Protein AF-A0A9X1L961-F1 (afdb_monomer_lite)

pLDDT: mean 71.59, std 10.87, range [53.72, 88.69]

F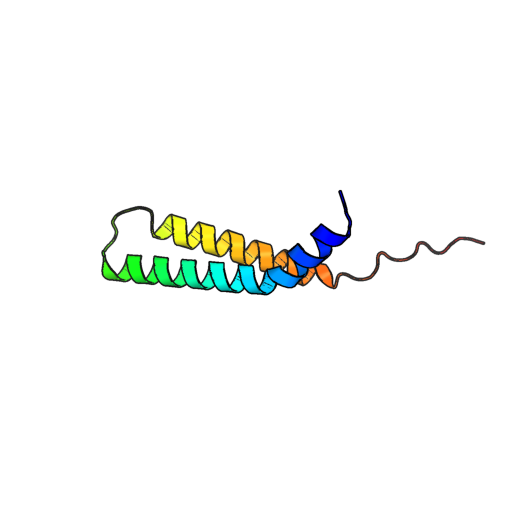oldseek 3Di:
DDPVVVVVVLVCLVVLLVVLCVQLVVLVVVCVPVDPDDDSVVSNVVSVVSSVVSVVSNVCVPPPDDPPPPPDD

Radius of gyration: 18.58 Å; chains: 1; bounding box: 44×20×54 Å

Organism: NCBI:txid2883479

Structure (mmCIF, N/CA/C/O backbone):
data_AF-A0A9X1L961-F1
#
_entry.id   AF-A0A9X1L961-F1
#
loop_
_atom_site.group_PDB
_atom_site.id
_atom_site.type_symbol
_atom_site.label_atom_id
_atom_site.label_alt_id
_atom_site.label_comp_id
_atom_site.label_asym_id
_atom_site.label_entity_id
_atom_site.label_seq_id
_atom_site.pdbx_PDB_ins_code
_atom_site.Cartn_x
_atom_site.Cartn_y
_atom_site.Cartn_z
_atom_site.occupancy
_atom_site.B_iso_or_equiv
_atom_site.auth_seq_id
_atom_site.auth_comp_id
_atom_site.auth_asym_id
_atom_site.auth_atom_id
_atom_site.pdbx_PDB_model_num
ATOM 1 N N . MET A 1 1 ? -1.846 -12.689 -26.720 1.00 55.28 1 MET A N 1
ATOM 2 C CA . MET A 1 1 ? -2.360 -11.541 -25.930 1.00 55.28 1 MET A CA 1
ATOM 3 C C . MET A 1 1 ? -1.801 -10.234 -26.487 1.00 55.28 1 MET A C 1
ATOM 5 O O . MET A 1 1 ? -0.588 -10.154 -26.659 1.00 55.28 1 MET A O 1
ATOM 9 N N . PRO A 1 2 ? -2.636 -9.228 -26.803 1.00 61.19 2 PRO A N 1
ATOM 10 C CA . PRO A 1 2 ? -2.196 -8.027 -27.512 1.00 61.19 2 PRO A CA 1
ATOM 11 C C . PRO A 1 2 ? -1.259 -7.170 -26.643 1.00 61.19 2 PRO A C 1
ATOM 13 O O . PRO A 1 2 ? -1.629 -6.732 -25.554 1.00 61.19 2 PRO A O 1
ATOM 16 N N . ARG A 1 3 ? -0.042 -6.902 -27.141 1.00 57.25 3 ARG A N 1
ATOM 17 C CA . ARG A 1 3 ? 1.030 -6.126 -26.472 1.00 57.25 3 ARG A CA 1
ATOM 18 C C . ARG A 1 3 ? 0.573 -4.764 -25.918 1.00 57.25 3 ARG A C 1
ATOM 20 O O . ARG A 1 3 ? 1.106 -4.304 -24.915 1.00 57.25 3 ARG A O 1
ATOM 27 N N . ARG A 1 4 ? -0.454 -4.153 -26.519 1.00 54.75 4 ARG A N 1
ATOM 28 C CA . ARG A 1 4 ? -1.009 -2.848 -26.115 1.00 54.75 4 ARG A CA 1
ATOM 29 C C . ARG A 1 4 ? -1.706 -2.865 -24.748 1.00 54.75 4 ARG A C 1
ATOM 31 O O . ARG A 1 4 ? -1.707 -1.848 -24.064 1.00 54.75 4 ARG A O 1
ATOM 38 N N . LEU A 1 5 ? -2.265 -4.006 -24.333 1.00 57.19 5 LEU A N 1
ATOM 39 C CA . LEU A 1 5 ? -2.918 -4.136 -23.025 1.00 57.19 5 LEU A CA 1
ATOM 40 C C . LEU A 1 5 ? -1.879 -4.186 -21.891 1.00 57.19 5 LEU A C 1
ATOM 42 O O . LEU A 1 5 ? -2.048 -3.529 -20.868 1.00 57.19 5 LEU A O 1
ATOM 46 N N . LYS A 1 6 ? -0.767 -4.906 -22.112 1.00 53.72 6 LYS A N 1
ATOM 47 C CA . LYS A 1 6 ? 0.337 -5.032 -21.144 1.00 53.72 6 LYS A CA 1
ATOM 48 C C . LYS A 1 6 ? 0.977 -3.679 -20.809 1.00 53.72 6 LYS A C 1
ATOM 50 O O . LYS A 1 6 ? 1.291 -3.441 -19.649 1.00 53.72 6 LYS A O 1
ATOM 55 N N . ALA A 1 7 ? 1.124 -2.791 -21.797 1.00 57.91 7 ALA A N 1
ATOM 56 C CA . ALA A 1 7 ? 1.700 -1.459 -21.597 1.00 57.91 7 ALA A CA 1
ATOM 57 C C . ALA A 1 7 ? 0.840 -0.580 -20.668 1.00 57.91 7 ALA A C 1
ATOM 59 O O . ALA A 1 7 ? 1.350 -0.081 -19.670 1.00 57.91 7 ALA A O 1
ATOM 60 N N . ARG A 1 8 ? -0.479 -0.486 -20.916 1.00 60.59 8 ARG A N 1
ATOM 61 C CA . ARG A 1 8 ? -1.394 0.314 -20.074 1.00 60.59 8 ARG A CA 1
ATOM 62 C C . ARG A 1 8 ? -1.493 -0.190 -18.637 1.00 60.59 8 ARG A C 1
ATOM 64 O O . ARG A 1 8 ? -1.555 0.610 -17.712 1.00 60.59 8 ARG A O 1
ATOM 71 N N . ILE A 1 9 ? -1.533 -1.511 -18.448 1.00 58.78 9 ILE A N 1
ATOM 72 C CA . ILE A 1 9 ? -1.599 -2.106 -17.103 1.00 58.78 9 ILE A CA 1
ATOM 73 C C . ILE A 1 9 ? -0.355 -1.724 -16.309 1.00 58.78 9 ILE A C 1
ATOM 75 O O . ILE A 1 9 ? -0.448 -1.375 -15.136 1.00 58.78 9 ILE A O 1
ATOM 79 N N . ALA A 1 10 ? 0.801 -1.765 -16.963 1.00 63.50 10 ALA A N 1
ATOM 80 C CA . ALA A 1 10 ? 2.058 -1.562 -16.287 1.00 63.50 10 ALA A CA 1
ATOM 81 C C . ALA A 1 10 ? 2.377 -0.061 -16.056 1.00 63.50 10 ALA A C 1
ATOM 83 O O . ALA A 1 10 ? 3.032 0.262 -15.069 1.00 63.50 10 ALA A O 1
ATOM 84 N N . ASP A 1 11 ? 1.842 0.867 -16.864 1.00 67.50 11 ASP A N 1
ATOM 85 C CA . ASP A 1 11 ? 1.925 2.319 -16.592 1.00 67.50 11 ASP A CA 1
ATOM 86 C C . ASP A 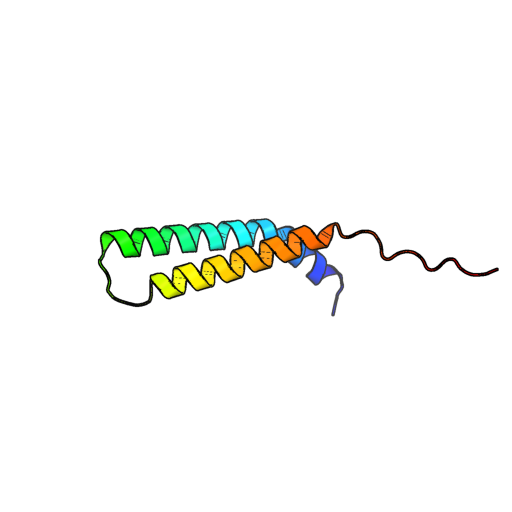1 11 ? 1.055 2.743 -15.404 1.00 67.50 11 ASP A C 1
ATOM 88 O O . ASP A 1 11 ? 1.413 3.643 -14.648 1.00 67.50 11 ASP A O 1
ATOM 92 N N . ASN A 1 12 ? -0.046 2.029 -15.172 1.00 74.06 12 ASN A N 1
ATOM 93 C CA . ASN A 1 12 ? -0.947 2.296 -14.056 1.00 74.06 12 ASN A CA 1
ATOM 94 C C . ASN A 1 12 ? -0.532 1.598 -12.751 1.00 74.06 12 ASN A C 1
ATOM 96 O O . ASN A 1 12 ? -1.240 1.725 -11.753 1.00 74.06 12 ASN A O 1
ATOM 100 N N . LEU A 1 13 ? 0.593 0.871 -12.714 1.00 75.56 13 LEU A N 1
ATOM 101 C CA . LEU A 1 13 ? 1.039 0.161 -11.506 1.00 75.56 13 LEU A CA 1
ATOM 102 C C . LEU A 1 13 ? 1.248 1.112 -10.323 1.00 75.56 13 LEU A C 1
ATOM 104 O O . LEU A 1 13 ? 0.834 0.784 -9.218 1.00 75.56 13 LEU A O 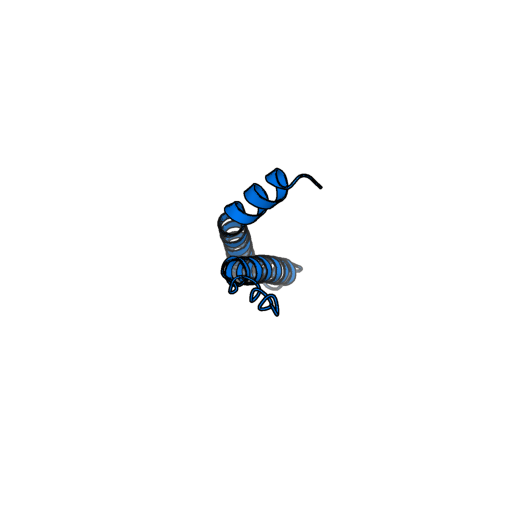1
ATOM 108 N N . TRP A 1 14 ? 1.808 2.305 -10.551 1.00 77.38 14 TRP A N 1
ATOM 109 C CA . TRP A 1 14 ? 1.973 3.319 -9.501 1.00 77.38 14 TRP A CA 1
ATOM 110 C C . TRP A 1 14 ? 0.640 3.788 -8.914 1.00 77.38 14 TRP A C 1
ATOM 112 O O . TRP A 1 14 ? 0.525 3.952 -7.699 1.00 77.38 14 TRP A O 1
ATOM 122 N N . LEU A 1 15 ? -0.378 3.951 -9.765 1.00 78.75 15 LEU A N 1
ATOM 123 C CA . LEU A 1 15 ? -1.729 4.306 -9.334 1.00 78.75 15 LEU A CA 1
ATOM 124 C C . LEU A 1 15 ? -2.321 3.197 -8.453 1.00 78.75 15 LEU A C 1
ATOM 126 O O . LEU A 1 15 ? -2.863 3.481 -7.388 1.00 78.75 15 LEU A O 1
ATOM 130 N N . TRP A 1 16 ? -2.159 1.933 -8.855 1.00 77.00 16 TRP A N 1
ATOM 131 C CA . TRP A 1 16 ? -2.616 0.781 -8.074 1.00 77.00 16 TRP A CA 1
ATOM 132 C C . TRP A 1 16 ? -1.880 0.634 -6.739 1.00 77.00 16 TRP A C 1
ATOM 134 O O . TRP A 1 16 ? -2.533 0.391 -5.724 1.00 77.00 16 TRP A O 1
ATOM 144 N N . THR A 1 17 ? -0.560 0.855 -6.706 1.00 82.38 17 THR A N 1
ATOM 145 C CA . THR A 1 17 ? 0.220 0.899 -5.459 1.00 82.38 17 THR A CA 1
ATOM 146 C C . THR A 1 17 ? -0.338 1.956 -4.509 1.00 82.38 17 THR A C 1
ATOM 148 O O . THR A 1 17 ? -0.567 1.664 -3.336 1.00 82.38 17 THR A O 1
ATOM 151 N N . GLY A 1 18 ? -0.610 3.165 -5.013 1.00 80.31 18 GLY A N 1
ATOM 152 C CA . GLY A 1 18 ? -1.177 4.257 -4.221 1.00 80.31 18 GLY A CA 1
ATOM 153 C C . GLY A 1 18 ? -2.572 3.943 -3.674 1.00 80.31 18 GLY A C 1
ATOM 154 O O . GLY A 1 18 ? -2.822 4.138 -2.486 1.00 80.31 18 GLY A O 1
ATOM 155 N N . ILE A 1 19 ? -3.463 3.396 -4.511 1.00 83.56 19 ILE A N 1
ATOM 156 C CA . ILE A 1 19 ? -4.824 3.005 -4.106 1.00 83.56 19 ILE A CA 1
ATOM 157 C C . ILE A 1 19 ? -4.777 1.947 -2.998 1.00 83.56 19 ILE A C 1
ATOM 159 O O . ILE A 1 19 ? -5.449 2.089 -1.978 1.00 83.56 19 ILE A O 1
ATOM 163 N N . MET A 1 20 ? -3.959 0.907 -3.160 1.00 80.19 20 MET A N 1
ATOM 164 C CA . MET A 1 20 ? -3.861 -0.169 -2.171 1.00 80.19 20 MET A CA 1
ATOM 165 C C . MET A 1 20 ? -3.196 0.297 -0.873 1.00 80.19 20 MET A C 1
ATOM 167 O O . MET A 1 20 ? -3.651 -0.068 0.208 1.00 80.19 20 MET A O 1
ATOM 171 N N . ALA A 1 21 ? -2.192 1.175 -0.946 1.00 81.50 21 ALA A N 1
ATOM 172 C CA . ALA A 1 21 ? -1.612 1.800 0.241 1.00 81.50 21 ALA A CA 1
ATOM 173 C C . ALA A 1 21 ? -2.647 2.642 1.012 1.00 81.50 21 ALA A C 1
ATOM 175 O O . ALA A 1 21 ? -2.710 2.566 2.240 1.00 81.50 21 ALA A O 1
ATOM 176 N N . ALA A 1 22 ? -3.502 3.392 0.308 1.00 84.00 22 ALA A N 1
ATOM 177 C CA . ALA A 1 22 ? -4.579 4.164 0.928 1.00 84.00 22 ALA A CA 1
ATOM 178 C C . ALA A 1 22 ? -5.629 3.260 1.598 1.00 84.00 22 ALA A C 1
ATOM 180 O O . ALA A 1 22 ? -6.040 3.530 2.727 1.00 84.00 22 ALA A O 1
ATOM 181 N N . ILE A 1 23 ? -6.017 2.155 0.950 1.00 84.12 23 ILE A N 1
ATOM 182 C CA . ILE A 1 23 ? -6.926 1.151 1.529 1.00 84.12 23 ILE A CA 1
ATOM 183 C C . ILE A 1 23 ? -6.307 0.518 2.782 1.00 84.12 23 ILE A C 1
ATOM 185 O O . ILE A 1 23 ? -6.991 0.391 3.797 1.00 84.12 23 ILE A O 1
ATOM 189 N N . ALA A 1 24 ? -5.014 0.175 2.750 1.00 83.94 24 ALA A N 1
ATOM 190 C CA . ALA A 1 24 ? -4.304 -0.367 3.906 1.00 83.94 24 ALA A CA 1
ATOM 191 C C . ALA A 1 24 ? -4.286 0.620 5.083 1.00 83.94 24 ALA A C 1
ATOM 193 O O . ALA A 1 24 ? -4.594 0.237 6.213 1.00 83.94 24 ALA A O 1
ATOM 194 N N . ALA A 1 25 ? -3.980 1.895 4.821 1.00 83.69 25 ALA A N 1
ATOM 195 C CA . ALA A 1 25 ? -3.980 2.946 5.836 1.00 83.69 25 ALA A CA 1
ATOM 196 C C . ALA A 1 25 ? -5.378 3.161 6.439 1.00 83.69 25 ALA A C 1
ATOM 198 O O . ALA A 1 25 ? -5.513 3.277 7.658 1.00 83.69 25 ALA A O 1
ATOM 199 N N . LEU A 1 26 ? -6.423 3.151 5.605 1.00 83.88 26 LEU A N 1
ATOM 200 C CA . LEU A 1 26 ? -7.807 3.295 6.052 1.00 83.88 26 LEU A CA 1
ATOM 201 C C . LEU A 1 26 ? -8.269 2.091 6.884 1.00 83.88 26 LEU A C 1
ATOM 203 O O . LEU A 1 26 ? -8.894 2.274 7.927 1.00 83.88 26 LEU A O 1
ATOM 207 N N . ALA A 1 27 ? -7.919 0.869 6.475 1.00 83.25 27 ALA A N 1
ATOM 208 C CA . ALA A 1 27 ? -8.217 -0.348 7.227 1.00 83.25 27 ALA A CA 1
ATOM 209 C C . ALA A 1 27 ? -7.478 -0.382 8.576 1.00 83.25 27 ALA A C 1
ATOM 211 O O . ALA A 1 27 ? -8.064 -0.744 9.599 1.00 83.25 27 ALA A O 1
ATOM 212 N N . PHE A 1 28 ? -6.219 0.065 8.609 1.00 80.88 28 PHE A N 1
ATOM 213 C CA . PHE A 1 28 ? -5.437 0.187 9.839 1.00 80.88 28 PHE A CA 1
ATOM 214 C C . PHE A 1 28 ? -6.015 1.245 10.791 1.00 80.88 28 PHE A C 1
ATOM 216 O O . PHE A 1 28 ? -6.149 0.996 11.990 1.00 80.88 28 PHE A O 1
ATOM 223 N N . TYR A 1 29 ? -6.419 2.403 10.262 1.00 81.88 29 TYR A N 1
ATOM 224 C CA . TYR A 1 29 ? -7.097 3.443 11.036 1.00 81.88 29 TYR A CA 1
ATOM 225 C C . TYR A 1 29 ? -8.464 2.974 11.559 1.00 81.88 29 TYR A C 1
ATOM 227 O O . TYR A 1 29 ? -8.800 3.193 12.720 1.00 81.88 29 TYR A O 1
ATOM 235 N N . GLY A 1 30 ? -9.243 2.264 10.739 1.00 77.19 30 GLY A N 1
ATOM 236 C CA . GLY A 1 30 ? -10.497 1.643 11.171 1.00 77.19 30 GLY A CA 1
ATOM 237 C C . GLY A 1 30 ? -10.275 0.651 12.314 1.00 77.19 30 GLY A C 1
ATOM 238 O O . GLY A 1 30 ? -10.990 0.687 13.316 1.00 77.19 30 GLY A O 1
ATOM 239 N N . ARG A 1 31 ? -9.219 -0.169 12.219 1.00 77.44 31 ARG A N 1
ATOM 240 C CA . ARG A 1 31 ? -8.828 -1.122 13.267 1.00 77.44 31 ARG A CA 1
ATOM 241 C C . ARG A 1 31 ? -8.472 -0.432 14.586 1.00 77.44 31 ARG A C 1
ATOM 243 O O . ARG A 1 31 ? -8.849 -0.935 15.641 1.00 77.44 31 ARG A O 1
ATOM 250 N N . SER A 1 32 ? -7.758 0.695 14.553 1.00 73.38 32 SER A N 1
ATOM 251 C CA . SER A 1 32 ? -7.370 1.411 15.777 1.00 73.38 32 SER A CA 1
ATOM 252 C C . SER A 1 32 ? -8.541 2.126 16.458 1.00 73.38 32 SER A C 1
ATOM 254 O O . SER A 1 32 ? -8.484 2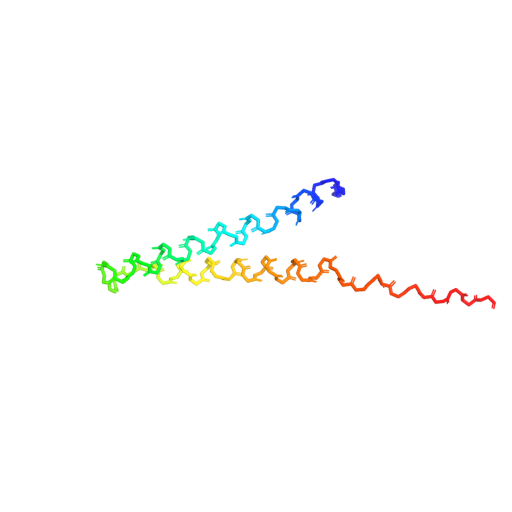.368 17.661 1.00 73.38 32 SER A O 1
ATOM 256 N N . ARG A 1 33 ? -9.616 2.436 15.717 1.00 76.00 33 ARG A N 1
ATOM 257 C CA . ARG A 1 33 ? -10.790 3.164 16.231 1.00 76.00 33 ARG A CA 1
ATOM 258 C C . ARG A 1 33 ? -11.930 2.267 16.710 1.00 76.00 33 ARG A C 1
ATOM 260 O O . ARG A 1 33 ? -12.624 2.659 17.641 1.00 76.00 33 ARG A O 1
ATOM 267 N N . ILE A 1 34 ? -12.137 1.105 16.089 1.00 70.94 34 ILE A N 1
ATOM 268 C CA . ILE A 1 34 ? -13.323 0.253 16.320 1.00 70.94 34 ILE A CA 1
ATOM 269 C C . ILE A 1 34 ? -13.014 -0.918 17.281 1.00 70.94 34 ILE A C 1
ATOM 271 O O . ILE A 1 34 ? -13.919 -1.589 17.770 1.00 70.94 34 ILE A O 1
ATOM 275 N N . GLY A 1 35 ? -11.742 -1.115 17.642 1.00 63.97 35 GLY A N 1
ATOM 276 C CA . GLY A 1 35 ? -11.308 -2.237 18.475 1.00 63.97 35 GLY A CA 1
ATOM 277 C C . GLY A 1 35 ? -11.135 -3.524 17.664 1.00 63.97 35 GLY A C 1
ATOM 278 O O . GLY A 1 35 ? -11.488 -3.595 16.491 1.00 63.97 35 GLY A O 1
ATOM 279 N N . THR A 1 36 ? -10.540 -4.539 18.294 1.00 60.50 36 THR A N 1
ATOM 280 C CA . THR A 1 36 ? -10.048 -5.832 17.763 1.00 60.50 36 THR A CA 1
ATOM 281 C C . THR A 1 36 ? -11.112 -6.765 17.151 1.00 60.50 36 THR A C 1
ATOM 283 O O . THR A 1 36 ? -10.944 -7.982 17.132 1.00 60.50 36 THR A O 1
ATOM 286 N N . GLY A 1 37 ? -12.209 -6.227 16.623 1.00 56.41 37 GLY A N 1
ATOM 287 C CA . GLY A 1 37 ? -13.251 -6.968 15.926 1.00 56.41 37 GLY A CA 1
ATOM 288 C C . GLY A 1 37 ? -12.963 -7.096 14.432 1.00 56.41 37 GLY A C 1
ATOM 289 O O . GLY A 1 37 ? -13.302 -6.205 13.668 1.00 56.41 37 GLY A O 1
ATOM 290 N N . TYR A 1 38 ? -12.392 -8.241 14.050 1.00 62.91 38 TYR A N 1
ATOM 291 C CA . TYR A 1 38 ? -12.583 -8.932 12.764 1.00 62.91 38 TYR A CA 1
ATOM 292 C C . TYR A 1 38 ? -12.118 -8.255 11.445 1.00 62.91 38 TYR A C 1
ATOM 294 O O . TYR A 1 38 ? -12.476 -7.134 11.102 1.00 62.91 38 TYR A O 1
ATOM 302 N N . HIS A 1 39 ? -11.325 -9.011 10.672 1.00 68.69 39 HIS A N 1
ATOM 303 C CA . HIS A 1 39 ? -10.908 -8.835 9.264 1.00 68.69 39 HIS A CA 1
ATOM 304 C C . HIS A 1 39 ? -10.231 -7.533 8.808 1.00 68.69 39 HIS A C 1
ATOM 306 O O . HIS A 1 39 ? -9.576 -7.542 7.770 1.00 68.69 39 HIS A O 1
ATOM 312 N N . LEU A 1 40 ? -10.279 -6.431 9.560 1.00 69.94 40 LEU A N 1
ATOM 313 C CA . LEU A 1 40 ? -9.606 -5.181 9.167 1.00 69.94 40 LEU A CA 1
ATOM 314 C C . LEU A 1 40 ? -8.078 -5.334 9.090 1.00 69.94 40 LEU A C 1
ATOM 316 O O . LEU A 1 40 ? -7.422 -4.694 8.271 1.00 69.94 40 LEU A O 1
ATOM 320 N N . GLY A 1 41 ? -7.512 -6.225 9.912 1.00 72.62 41 GLY A N 1
ATOM 321 C CA . GLY A 1 41 ? -6.113 -6.639 9.798 1.00 72.62 41 GLY A CA 1
ATOM 322 C C . GLY A 1 41 ? -5.805 -7.379 8.503 1.00 72.62 41 GLY A C 1
ATOM 323 O O . GLY A 1 41 ? -4.813 -7.063 7.854 1.00 72.62 41 GLY A O 1
ATOM 324 N N . ASP A 1 42 ? -6.670 -8.318 8.124 1.00 78.56 42 ASP A N 1
ATOM 325 C CA . ASP A 1 42 ? -6.505 -9.111 6.906 1.00 78.56 42 ASP A CA 1
ATOM 326 C C . ASP A 1 42 ? -6.616 -8.214 5.675 1.00 78.56 42 ASP A C 1
ATOM 328 O O . ASP A 1 42 ? -5.786 -8.308 4.781 1.00 78.56 42 ASP A O 1
ATOM 332 N N . VAL A 1 43 ? -7.564 -7.269 5.664 1.00 77.88 43 VAL A N 1
ATOM 333 C CA . VAL A 1 43 ? -7.707 -6.280 4.584 1.00 77.88 43 VAL A CA 1
ATOM 334 C C . VAL A 1 43 ? -6.455 -5.411 4.462 1.00 77.88 43 VAL A C 1
ATOM 336 O O . VAL A 1 43 ? -5.971 -5.201 3.351 1.00 77.88 43 VAL A O 1
ATOM 339 N N . ALA A 1 44 ? -5.888 -4.945 5.579 1.00 80.50 44 ALA A N 1
ATOM 340 C CA . ALA A 1 44 ? -4.642 -4.182 5.558 1.00 80.50 44 ALA A CA 1
ATOM 341 C C . ALA A 1 44 ? -3.457 -5.021 5.045 1.00 80.50 44 ALA A C 1
ATOM 343 O O . ALA A 1 44 ? -2.673 -4.535 4.231 1.00 80.50 44 ALA A O 1
ATOM 344 N N . ALA A 1 45 ? -3.345 -6.284 5.468 1.00 81.56 45 ALA A N 1
ATOM 345 C CA . ALA A 1 45 ? -2.298 -7.199 5.015 1.00 81.56 45 ALA A CA 1
ATOM 346 C C . ALA A 1 45 ? -2.418 -7.521 3.516 1.00 81.56 45 ALA A C 1
ATOM 348 O O . ALA A 1 45 ? -1.423 -7.484 2.795 1.00 81.56 45 ALA A O 1
ATOM 349 N N . LEU A 1 46 ? -3.634 -7.772 3.029 1.00 82.31 46 LEU A N 1
ATOM 350 C CA . LEU A 1 46 ? -3.921 -8.058 1.622 1.00 82.31 46 LEU A CA 1
ATOM 351 C C . LEU A 1 46 ? -3.629 -6.829 0.752 1.00 82.31 46 LEU A C 1
ATOM 353 O O . LEU A 1 46 ? -2.970 -6.937 -0.279 1.00 82.31 46 LEU A O 1
ATOM 357 N N . ALA A 1 47 ? -4.030 -5.642 1.208 1.00 81.25 47 ALA A N 1
ATOM 358 C CA . ALA A 1 47 ? -3.729 -4.386 0.533 1.00 81.25 47 ALA A CA 1
ATOM 359 C C . ALA A 1 47 ? -2.214 -4.102 0.482 1.00 81.25 47 ALA A C 1
ATOM 361 O O . ALA A 1 47 ? -1.693 -3.734 -0.572 1.00 81.25 47 ALA A O 1
ATOM 362 N N . LEU A 1 48 ? -1.477 -4.353 1.570 1.00 81.88 48 LEU A N 1
ATOM 363 C CA . LEU A 1 48 ? -0.013 -4.251 1.590 1.00 81.88 48 LEU A CA 1
ATOM 364 C C . LEU A 1 48 ? 0.662 -5.272 0.670 1.00 81.88 48 LEU A C 1
ATOM 366 O O . LEU A 1 48 ? 1.604 -4.920 -0.037 1.00 81.88 48 LEU A O 1
ATOM 370 N N . MET A 1 49 ? 0.172 -6.511 0.635 1.00 88.69 49 MET A N 1
ATOM 371 C CA . MET A 1 49 ? 0.675 -7.548 -0.266 1.00 88.69 49 MET A CA 1
ATOM 372 C C . MET A 1 49 ? 0.512 -7.129 -1.732 1.00 88.69 49 MET A C 1
ATOM 374 O O . MET A 1 49 ? 1.454 -7.255 -2.519 1.00 88.69 49 MET A O 1
ATOM 378 N N . VAL A 1 50 ? -0.649 -6.583 -2.108 1.00 85.00 50 VAL A N 1
ATOM 379 C CA . VAL A 1 50 ? -0.889 -6.101 -3.477 1.00 85.00 50 VAL A CA 1
ATOM 380 C C . VAL A 1 50 ? -0.001 -4.894 -3.788 1.00 85.00 50 VAL A C 1
ATOM 382 O O . VAL A 1 50 ? 0.658 -4.884 -4.826 1.00 85.00 50 VAL A O 1
ATOM 385 N N . ALA A 1 51 ? 0.096 -3.919 -2.879 1.00 83.12 51 ALA A N 1
ATOM 386 C CA . ALA A 1 51 ? 0.959 -2.749 -3.051 1.00 83.12 51 ALA A CA 1
ATOM 387 C C . ALA A 1 51 ? 2.443 -3.136 -3.208 1.00 83.12 51 ALA A C 1
ATOM 389 O O . ALA A 1 51 ? 3.117 -2.649 -4.116 1.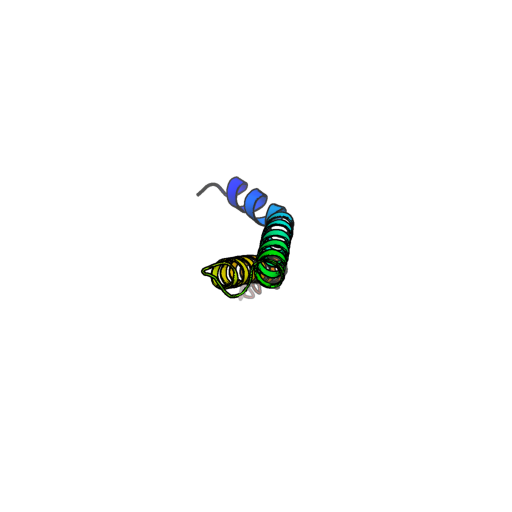00 83.12 51 ALA A O 1
ATOM 390 N N . GLY A 1 52 ? 2.940 -4.055 -2.373 1.00 80.44 52 GLY A N 1
ATOM 391 C CA . GLY A 1 52 ? 4.300 -4.588 -2.456 1.00 80.44 52 GLY A CA 1
ATOM 392 C C . GLY A 1 52 ? 4.556 -5.326 -3.770 1.00 80.44 52 GLY A C 1
ATOM 393 O O . GLY A 1 52 ? 5.580 -5.106 -4.414 1.00 80.44 52 GLY A O 1
ATOM 394 N N . THR A 1 53 ? 3.590 -6.126 -4.229 1.00 82.44 53 THR A N 1
ATOM 395 C CA . THR A 1 53 ? 3.667 -6.804 -5.532 1.00 82.44 53 THR A CA 1
ATOM 396 C C . THR A 1 53 ? 3.767 -5.798 -6.681 1.00 82.44 53 THR A C 1
ATOM 398 O O . THR A 1 53 ? 4.624 -5.938 -7.554 1.00 82.44 53 THR A O 1
ATOM 401 N N . CYS A 1 54 ? 2.946 -4.742 -6.671 1.00 82.62 54 CYS A N 1
ATOM 402 C CA . CYS A 1 54 ? 3.019 -3.676 -7.670 1.00 82.62 54 CYS A CA 1
ATOM 403 C C . CYS A 1 54 ? 4.383 -2.965 -7.649 1.00 82.62 54 CYS A C 1
ATOM 405 O O . CYS A 1 54 ? 4.952 -2.724 -8.711 1.00 82.62 54 CYS A O 1
ATOM 407 N N . LEU A 1 55 ? 4.944 -2.696 -6.467 1.00 78.00 55 LEU A N 1
ATOM 408 C CA . LEU A 1 55 ? 6.283 -2.117 -6.297 1.00 78.00 55 LEU A CA 1
ATOM 409 C C . LEU A 1 55 ? 7.396 -2.998 -6.882 1.00 78.00 55 LEU A C 1
ATOM 411 O O . LEU A 1 55 ? 8.272 -2.489 -7.580 1.00 78.00 55 LEU A O 1
ATOM 415 N N . ILE A 1 56 ? 7.342 -4.314 -6.658 1.00 81.56 56 ILE A N 1
ATOM 416 C CA . ILE A 1 56 ? 8.296 -5.269 -7.244 1.00 81.56 56 ILE A CA 1
ATOM 417 C C . ILE A 1 56 ? 8.212 -5.235 -8.775 1.00 81.56 56 ILE A C 1
ATOM 419 O O . ILE A 1 56 ? 9.239 -5.132 -9.443 1.00 81.56 56 ILE A O 1
ATOM 423 N N . LEU A 1 57 ? 7.001 -5.250 -9.340 1.00 80.44 57 LEU A N 1
ATOM 424 C CA . LEU A 1 57 ? 6.798 -5.192 -10.793 1.00 80.44 57 LEU A CA 1
ATOM 425 C C . LEU A 1 57 ? 7.292 -3.872 -11.407 1.00 80.44 57 LEU A C 1
ATOM 427 O O . LEU A 1 57 ? 7.832 -3.870 -12.512 1.00 80.44 57 LEU A O 1
ATOM 431 N N . ILE A 1 58 ? 7.144 -2.751 -10.696 1.00 79.12 58 ILE A N 1
ATOM 432 C CA . ILE A 1 58 ? 7.702 -1.452 -11.103 1.00 79.12 58 ILE A CA 1
ATOM 433 C C . ILE A 1 58 ? 9.234 -1.486 -11.065 1.00 79.12 58 ILE A C 1
ATOM 435 O O . ILE A 1 58 ? 9.878 -1.003 -11.995 1.00 79.12 58 ILE A O 1
ATOM 439 N N . SER A 1 59 ? 9.823 -2.072 -10.020 1.00 74.75 59 SER A N 1
ATOM 440 C CA . SER A 1 59 ? 11.278 -2.217 -9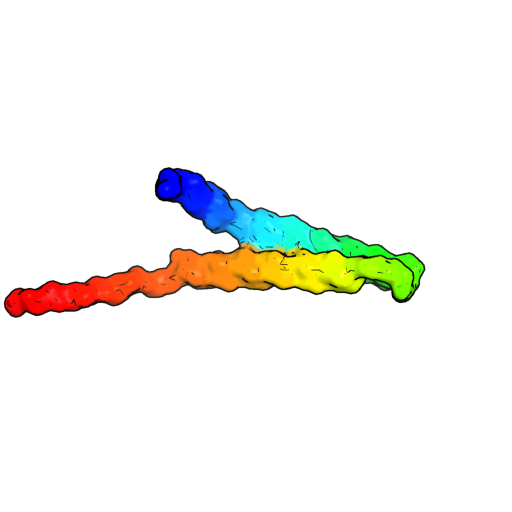.895 1.00 74.75 59 SER A CA 1
ATOM 441 C C . SER A 1 59 ? 11.859 -3.064 -11.038 1.00 74.75 59 SER A C 1
ATOM 443 O O . SER A 1 59 ? 12.871 -2.710 -11.638 1.00 74.75 59 SER A O 1
ATOM 445 N N . GLN A 1 60 ? 11.151 -4.123 -11.437 1.00 75.00 60 GLN A N 1
ATOM 446 C CA . GLN A 1 60 ? 11.548 -5.005 -12.538 1.00 75.00 60 GLN A CA 1
ATOM 447 C C . GLN A 1 60 ? 11.355 -4.398 -13.939 1.00 75.00 60 GLN A C 1
ATOM 449 O O . GLN A 1 60 ? 11.946 -4.899 -14.894 1.00 75.00 60 GLN A O 1
ATOM 454 N N . ARG A 1 61 ? 10.583 -3.309 -14.097 1.00 69.75 61 ARG A N 1
ATOM 455 C CA . ARG A 1 61 ? 10.390 -2.641 -15.404 1.00 69.75 61 ARG A CA 1
ATOM 456 C C . ARG A 1 61 ? 11.668 -2.024 -15.979 1.00 69.75 61 ARG A C 1
ATOM 458 O O . ARG A 1 61 ? 11.717 -1.809 -17.185 1.00 69.75 61 ARG A O 1
ATOM 465 N N . HIS A 1 62 ? 12.668 -1.756 -15.142 1.00 63.62 62 HIS A N 1
ATOM 466 C CA . HIS A 1 62 ? 13.958 -1.188 -15.548 1.00 63.62 62 HIS A CA 1
ATOM 467 C C . HIS A 1 62 ? 15.106 -2.200 -15.443 1.00 63.62 62 HIS A C 1
ATOM 469 O O . HIS A 1 62 ? 16.270 -1.805 -15.475 1.00 63.62 62 HIS A O 1
ATOM 475 N N . GLY A 1 63 ? 14.792 -3.495 -15.287 1.00 54.59 63 GLY A N 1
ATOM 476 C CA . GLY A 1 63 ? 15.802 -4.548 -15.326 1.00 54.59 63 GLY A CA 1
ATOM 477 C C . GLY A 1 63 ? 16.617 -4.450 -16.622 1.00 54.59 63 GLY A C 1
ATOM 478 O O . GLY A 1 63 ? 16.031 -4.126 -17.661 1.00 54.59 63 GLY A O 1
ATOM 479 N N . PRO A 1 64 ? 17.946 -4.663 -16.563 1.00 55.78 64 PRO A N 1
ATOM 480 C CA . PRO A 1 64 ? 18.833 -4.456 -17.702 1.00 55.78 64 PRO A CA 1
ATOM 481 C C . PRO A 1 64 ? 18.295 -5.194 -18.935 1.00 55.78 64 PRO A C 1
ATOM 483 O O . PRO A 1 64 ? 17.753 -6.296 -18.776 1.00 55.78 64 PRO A O 1
ATOM 486 N N . PRO A 1 65 ? 18.399 -4.599 -20.144 1.00 55.59 65 PRO A N 1
ATOM 487 C CA . PRO A 1 65 ? 18.021 -5.294 -21.366 1.00 55.59 65 PRO A CA 1
ATOM 488 C C . PRO A 1 65 ? 18.737 -6.639 -21.349 1.00 55.59 65 PRO A C 1
ATOM 490 O O . PRO A 1 65 ? 19.934 -6.685 -21.059 1.00 55.59 65 PRO A O 1
ATOM 493 N N . ALA A 1 66 ? 17.967 -7.716 -21.537 1.00 58.91 66 ALA A N 1
ATOM 494 C CA . ALA A 1 66 ? 18.490 -9.073 -21.584 1.00 58.91 66 ALA A CA 1
ATOM 495 C C . ALA A 1 66 ? 19.760 -9.036 -22.429 1.00 58.91 66 ALA A C 1
ATOM 497 O O . ALA A 1 66 ? 19.684 -8.591 -23.574 1.00 58.91 66 ALA A O 1
ATOM 498 N N . ALA A 1 67 ? 20.896 -9.363 -21.804 1.00 59.06 67 ALA A N 1
ATOM 499 C CA . ALA A 1 67 ? 22.201 -9.290 -22.435 1.00 59.06 67 ALA A CA 1
ATOM 500 C C . ALA A 1 67 ? 22.075 -9.937 -23.812 1.00 59.06 67 ALA A C 1
ATOM 502 O O . ALA A 1 67 ? 21.727 -11.115 -23.897 1.00 59.06 67 ALA A O 1
ATOM 503 N N . GLU A 1 68 ? 22.239 -9.131 -24.864 1.00 55.59 68 GLU A N 1
ATOM 504 C CA . GLU A 1 68 ? 22.360 -9.640 -26.220 1.00 55.59 68 GLU A CA 1
ATOM 505 C C . GLU A 1 68 ? 23.477 -10.679 -26.162 1.00 55.59 68 GLU A C 1
ATOM 507 O O . GLU A 1 68 ? 24.624 -10.346 -25.856 1.00 55.59 68 GLU A O 1
ATOM 512 N N . GLU A 1 69 ? 23.113 -11.952 -26.345 1.00 59.72 69 GLU A N 1
ATOM 513 C CA . GLU A 1 69 ? 24.086 -12.996 -26.632 1.00 59.72 69 GLU A CA 1
ATOM 514 C C . GLU A 1 69 ? 24.964 -12.450 -27.761 1.00 59.72 69 GLU A C 1
ATOM 516 O O . GLU A 1 69 ? 24.419 -12.047 -28.798 1.00 59.72 69 GLU A O 1
ATOM 521 N N . PRO A 1 70 ? 26.291 -12.352 -27.570 1.00 54.62 70 PRO A N 1
ATOM 522 C CA . PRO A 1 70 ? 27.156 -11.939 -28.651 1.00 54.62 70 PRO A CA 1
ATOM 523 C C . PRO A 1 70 ? 26.961 -12.973 -29.753 1.00 54.62 70 PRO A C 1
ATOM 525 O O . PRO A 1 70 ? 27.221 -14.158 -29.555 1.00 54.62 70 PRO A O 1
ATOM 528 N N . ALA A 1 71 ? 26.429 -12.525 -30.888 1.00 58.16 71 ALA A N 1
ATOM 529 C CA . ALA A 1 71 ? 26.393 -13.326 -32.092 1.00 58.16 71 ALA A CA 1
ATOM 530 C C . ALA A 1 71 ? 27.849 -13.666 -32.429 1.00 58.16 71 ALA A C 1
ATOM 532 O O . ALA A 1 71 ? 28.594 -12.804 -32.895 1.00 58.16 71 ALA A O 1
ATOM 533 N N . GLU A 1 72 ? 28.261 -14.889 -32.098 1.00 54.69 72 GLU A N 1
ATOM 534 C CA . GLU A 1 72 ? 29.537 -15.442 -32.523 1.00 54.69 72 GLU A CA 1
ATOM 535 C C . GLU A 1 72 ? 29.554 -15.426 -34.055 1.00 54.69 72 GLU A C 1
ATOM 537 O O . GLU A 1 72 ? 28.737 -16.077 -34.712 1.00 54.69 72 GLU A O 1
ATOM 542 N N . GLY A 1 73 ? 30.446 -14.602 -34.600 1.00 56.62 73 GLY A N 1
ATOM 543 C CA . GLY A 1 73 ? 30.809 -14.539 -36.009 1.00 56.62 73 GLY A CA 1
ATOM 544 C C . GLY A 1 73 ? 32.290 -14.817 -36.161 1.00 56.62 73 GLY A C 1
ATOM 545 O O . GLY A 1 73 ? 33.053 -14.412 -35.253 1.00 56.62 73 GLY A O 1
#

Secondary structure (DSSP, 8-state):
--HHHHHHHHHTHHHHHHHHHHHHHHHHHHHHHH-S-SSHHHHHHHHHHHHHHHHHHHHHTTPPP--------

Sequence (73 aa):
MPRRLKARIADNLWLWTGIMAAIAALAFYGRSRIGTGYHLGDVAALALMVAGTCLILISQRHGPPAAEEPAEG